Protein AF-A0A392QE48-F1 (afdb_monomer_lite)

Foldseek 3Di:
DVLQVLLVLLQDLPAPSLVVLVVLCVDPPADLLDPSSCCSRLVSNCNNCNHLVPVVNSNVVSNVVSQVVCCVRPNVD

Secondary structure (DSSP, 8-state):
-HHHHHHHHHT--STTTHHHHHHHTTSTT--TT-HHHHIIIIIHHHT-HHHHT-TTSHHHHHHHHHHHHHTTT-TT-

InterPro domains:
  IPR012779 Peptidase M1, alanyl aminopeptidase [PTHR46322] (1-76)
  IPR024601 Peptidase M1, alanyl aminopeptidase, C-terminal [PF17432] (1-77)
  IPR037144 Peptidase M1, alanyl aminopeptidase, C-terminal domain superfamily [G3DSA:1.25.50.10] (1-77)

pLDDT: mean 97.07, std 1.99, range [85.31, 98.62]

Radius of gyration: 11.57 Å; chains: 1; bounding box: 23×28×29 Å

Sequence (77 aa):
VVNKWFYLQAVSDIPGNVENVRKLLNHPAFDLRNPNKVYSVIGGFCGSPVNFHAKDGSGYEFLGNIVLQLDKINPQL

Organism: NCBI:txid97028

Structure (mmCIF, N/CA/C/O backbone):
data_AF-A0A392QE48-F1
#
_entry.id   AF-A0A392QE48-F1
#
loop_
_atom_site.group_PDB
_atom_site.id
_atom_site.type_symbol
_atom_site.label_atom_id
_atom_site.label_alt_id
_atom_site.label_comp_id
_atom_site.label_asym_id
_atom_site.label_entity_id
_atom_site.label_seq_id
_atom_site.pdbx_PDB_ins_code
_atom_site.Cartn_x
_atom_site.Cartn_y
_atom_site.Cartn_z
_atom_site.occupancy
_atom_site.B_iso_or_equiv
_atom_site.auth_seq_id
_atom_site.auth_comp_id
_atom_site.auth_asym_id
_atom_site.auth_atom_id
_atom_site.pdbx_PDB_model_num
ATOM 1 N N . VAL A 1 1 ? -1.470 -16.297 5.266 1.00 91.81 1 VAL A N 1
ATOM 2 C CA . VAL A 1 1 ? -1.321 -16.594 3.817 1.00 91.81 1 VAL A CA 1
ATOM 3 C C . VAL A 1 1 ? -1.805 -15.436 2.950 1.00 91.81 1 VAL A C 1
ATOM 5 O O . VAL A 1 1 ? -0.985 -14.876 2.241 1.00 91.81 1 VAL A O 1
ATOM 8 N N . VAL A 1 2 ? -3.063 -14.991 3.073 1.00 97.00 2 VAL A N 1
ATOM 9 C CA . VAL A 1 2 ? -3.631 -13.902 2.242 1.00 97.00 2 VAL A CA 1
ATOM 10 C C . VAL A 1 2 ? -2.804 -12.604 2.246 1.00 97.00 2 VAL A C 1
ATOM 12 O O . VAL A 1 2 ? -2.624 -12.006 1.197 1.00 97.00 2 VAL A O 1
ATOM 15 N N . ASN A 1 3 ? -2.228 -12.185 3.379 1.00 97.94 3 ASN A N 1
ATOM 16 C CA . ASN A 1 3 ? -1.408 -10.961 3.422 1.00 97.94 3 ASN A CA 1
ATOM 17 C C . ASN A 1 3 ? -0.145 -11.062 2.552 1.00 97.94 3 ASN A C 1
ATOM 19 O O . ASN A 1 3 ? 0.272 -10.070 1.973 1.00 97.94 3 ASN A O 1
ATOM 23 N N . LYS A 1 4 ? 0.442 -12.260 2.412 1.00 97.94 4 LYS A N 1
ATOM 24 C CA . LYS A 1 4 ? 1.579 -12.475 1.504 1.00 97.94 4 LYS A CA 1
ATOM 25 C C . LYS A 1 4 ? 1.149 -12.338 0.042 1.00 97.94 4 LYS A C 1
ATOM 27 O O . LYS A 1 4 ? 1.894 -11.787 -0.754 1.00 97.94 4 LYS A O 1
ATOM 32 N N . TRP A 1 5 ? -0.057 -12.804 -0.290 1.00 98.19 5 TRP A N 1
ATOM 33 C CA . TRP A 1 5 ? -0.640 -12.625 -1.621 1.00 98.19 5 TRP A CA 1
ATOM 34 C C . TRP A 1 5 ? -0.929 -11.148 -1.920 1.00 98.19 5 TRP A C 1
ATOM 36 O O . TRP A 1 5 ? -0.551 -10.664 -2.980 1.00 98.19 5 TRP A O 1
ATOM 46 N N . PHE A 1 6 ? -1.506 -10.413 -0.963 1.00 98.62 6 PHE A N 1
ATOM 47 C CA . PHE A 1 6 ? -1.693 -8.964 -1.081 1.00 98.62 6 PHE A CA 1
ATOM 48 C C . PHE A 1 6 ? -0.374 -8.227 -1.296 1.00 98.62 6 PHE A C 1
ATOM 50 O O . PHE A 1 6 ? -0.274 -7.421 -2.215 1.00 98.62 6 PHE A O 1
ATOM 57 N N . TYR A 1 7 ? 0.637 -8.547 -0.488 1.00 98.56 7 TYR A N 1
ATOM 58 C CA . TYR A 1 7 ? 1.957 -7.942 -0.605 1.00 98.56 7 TYR A CA 1
ATOM 59 C C . TYR A 1 7 ? 2.581 -8.196 -1.974 1.00 98.56 7 TYR A C 1
ATOM 61 O O . TYR A 1 7 ? 2.995 -7.244 -2.622 1.00 98.56 7 TYR A O 1
ATOM 69 N N . LEU A 1 8 ? 2.568 -9.445 -2.455 1.00 98.06 8 LEU A N 1
ATOM 70 C CA . LEU A 1 8 ? 3.104 -9.798 -3.773 1.00 98.06 8 LEU A CA 1
ATOM 71 C C . LEU A 1 8 ? 2.450 -8.993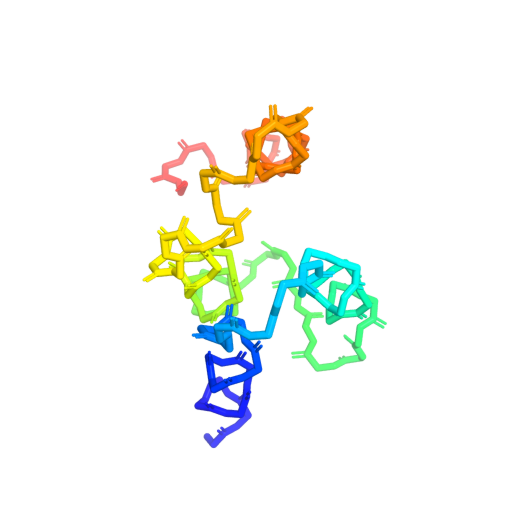 -4.909 1.00 98.06 8 LEU A C 1
ATOM 73 O O . LEU A 1 8 ? 3.135 -8.558 -5.826 1.00 98.06 8 LEU A O 1
ATOM 77 N N . GLN A 1 9 ? 1.136 -8.775 -4.837 1.00 98.25 9 GLN A N 1
ATOM 78 C CA . GLN A 1 9 ? 0.407 -7.965 -5.817 1.00 98.25 9 GLN A CA 1
ATOM 79 C C . GLN A 1 9 ? 0.757 -6.473 -5.700 1.00 98.25 9 GLN A C 1
ATOM 81 O O . GLN A 1 9 ? 0.882 -5.779 -6.709 1.00 98.25 9 GLN A O 1
ATOM 86 N N . ALA A 1 10 ? 0.911 -5.971 -4.474 1.00 98.38 10 ALA A N 1
ATOM 87 C CA . ALA A 1 10 ? 1.174 -4.564 -4.203 1.00 98.38 10 ALA A CA 1
ATOM 88 C C . ALA A 1 10 ? 2.593 -4.123 -4.592 1.00 98.38 10 ALA A C 1
ATOM 90 O O . ALA A 1 10 ? 2.756 -3.016 -5.097 1.00 98.38 10 ALA A O 1
ATOM 91 N N . VAL A 1 11 ? 3.595 -4.995 -4.425 1.00 98.25 11 VAL A N 1
ATOM 92 C CA . VAL A 1 11 ? 5.002 -4.712 -4.777 1.00 98.25 11 VAL A CA 1
ATOM 93 C C . VAL A 1 11 ? 5.338 -4.941 -6.253 1.00 98.25 11 VAL A C 1
ATOM 95 O O . VAL A 1 11 ? 6.498 -4.839 -6.633 1.00 98.25 11 VAL A O 1
ATOM 98 N N . SER A 1 12 ? 4.359 -5.295 -7.089 1.00 97.50 12 SER A N 1
ATOM 99 C CA . SER A 1 12 ? 4.594 -5.528 -8.516 1.00 97.50 12 SER A CA 1
ATOM 100 C C . SER A 1 12 ? 5.161 -4.281 -9.195 1.00 97.50 12 SER A C 1
ATOM 102 O O . SER A 1 12 ? 4.588 -3.199 -9.081 1.00 97.50 12 SER A O 1
ATOM 104 N N . ASP A 1 13 ? 6.235 -4.457 -9.964 1.00 96.38 13 ASP A N 1
ATOM 105 C CA . ASP A 1 13 ? 6.899 -3.390 -10.725 1.00 96.38 13 ASP A CA 1
ATOM 106 C C . ASP A 1 13 ? 6.307 -3.174 -12.125 1.00 96.38 13 ASP A C 1
ATOM 108 O O . ASP A 1 13 ? 6.852 -2.417 -12.928 1.00 96.38 13 ASP A O 1
ATOM 112 N N . ILE A 1 14 ? 5.173 -3.810 -12.436 1.00 97.12 14 ILE A N 1
ATOM 113 C CA . ILE A 1 14 ? 4.433 -3.520 -13.668 1.00 97.12 14 ILE A CA 1
ATOM 114 C C . ILE A 1 14 ? 3.981 -2.050 -13.612 1.00 97.12 14 ILE A C 1
ATOM 116 O O . ILE A 1 14 ? 3.271 -1.688 -12.672 1.00 97.12 14 ILE A O 1
ATOM 120 N N . PRO A 1 15 ? 4.355 -1.193 -14.581 1.00 96.75 15 PRO A N 1
ATOM 121 C CA . PRO A 1 15 ? 3.927 0.202 -14.580 1.00 96.75 15 PRO A CA 1
ATOM 122 C C . PRO A 1 15 ? 2.400 0.333 -14.609 1.00 96.75 15 PRO A C 1
ATOM 124 O O . PRO A 1 15 ? 1.724 -0.339 -15.388 1.00 96.75 15 PRO A O 1
ATOM 127 N N . GLY A 1 16 ? 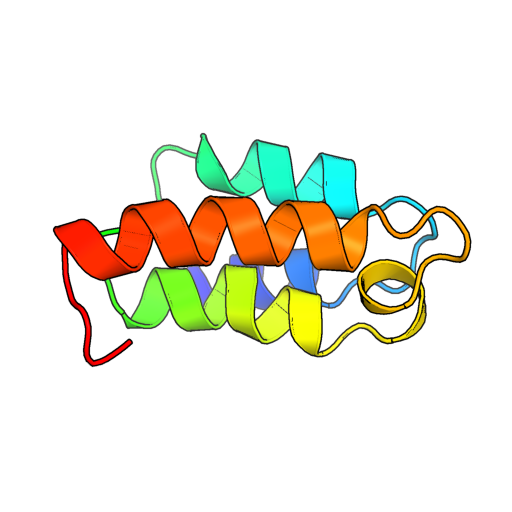1.857 1.211 -13.765 1.00 96.00 16 GLY A N 1
ATOM 128 C CA . GLY A 1 16 ? 0.410 1.407 -13.630 1.00 96.00 16 GLY A CA 1
ATOM 129 C C . GLY A 1 16 ? -0.265 0.446 -12.642 1.00 96.00 16 GLY A C 1
ATOM 130 O O . GLY A 1 16 ? -1.493 0.417 -12.561 1.00 96.00 16 GLY A O 1
ATOM 131 N N . ASN A 1 17 ? 0.501 -0.307 -11.841 1.00 97.81 17 ASN A N 1
ATOM 132 C CA . ASN A 1 17 ? -0.034 -1.240 -10.840 1.00 97.81 17 ASN A CA 1
ATOM 133 C C . ASN A 1 17 ? -0.892 -0.556 -9.758 1.00 97.81 17 ASN A C 1
ATOM 135 O O . ASN A 1 17 ? -1.642 -1.238 -9.063 1.00 97.81 17 ASN A O 1
ATOM 139 N N . VAL A 1 18 ? -0.855 0.778 -9.637 1.00 97.12 18 VAL A N 1
ATOM 140 C CA . VAL A 1 18 ? -1.763 1.539 -8.758 1.00 97.12 18 VAL A CA 1
ATOM 141 C C . VAL A 1 18 ? -3.233 1.164 -8.984 1.00 97.12 18 VAL A C 1
ATOM 143 O O . VAL A 1 18 ? -3.992 1.043 -8.025 1.00 97.12 18 VAL A O 1
ATOM 146 N N . GLU A 1 19 ? -3.630 0.876 -10.225 1.00 96.94 19 GLU A N 1
ATOM 147 C CA . GLU A 1 19 ? -4.998 0.461 -10.548 1.00 96.94 19 GLU A CA 1
ATOM 148 C C . GLU A 1 19 ? -5.332 -0.930 -9.988 1.00 96.94 19 GLU A C 1
ATOM 150 O O . GLU A 1 19 ? -6.422 -1.173 -9.470 1.00 96.94 19 GLU A O 1
ATOM 155 N N . ASN A 1 20 ? -4.375 -1.856 -10.026 1.00 97.44 20 ASN A N 1
ATOM 156 C CA . ASN A 1 20 ? -4.534 -3.163 -9.401 1.00 97.44 20 ASN A CA 1
ATOM 157 C C . ASN A 1 20 ? -4.611 -3.035 -7.872 1.00 97.44 20 ASN A C 1
ATOM 159 O O . ASN A 1 20 ? -5.481 -3.637 -7.248 1.00 97.44 20 ASN A O 1
ATOM 163 N N . VAL A 1 21 ? -3.772 -2.191 -7.265 1.00 97.81 21 VAL A N 1
ATOM 164 C CA . VAL A 1 21 ? -3.810 -1.942 -5.816 1.00 97.81 21 VAL A CA 1
ATOM 165 C C . VAL A 1 21 ? -5.148 -1.338 -5.387 1.00 97.81 21 VAL A C 1
ATOM 167 O O . VAL A 1 21 ? -5.721 -1.791 -4.397 1.00 97.81 21 VAL A O 1
ATOM 170 N N . ARG A 1 22 ? -5.722 -0.410 -6.165 1.00 97.62 22 ARG A N 1
ATOM 171 C CA . ARG A 1 22 ? -7.087 0.102 -5.933 1.00 97.62 22 ARG A CA 1
ATOM 172 C C . ARG A 1 22 ? -8.136 -1.013 -5.945 1.00 97.62 22 ARG A C 1
ATOM 174 O O . ARG A 1 22 ? -9.041 -1.004 -5.113 1.00 97.62 22 ARG A O 1
ATOM 181 N N . LYS A 1 23 ? -8.003 -2.013 -6.821 1.00 98.06 23 LYS A N 1
ATOM 182 C CA . LYS A 1 23 ? -8.895 -3.188 -6.836 1.00 98.06 23 LYS A CA 1
ATOM 183 C C . LYS A 1 23 ? -8.728 -4.062 -5.593 1.00 98.06 23 LYS A C 1
ATOM 185 O O . LYS A 1 23 ? -9.729 -4.558 -5.079 1.00 98.06 23 LYS A O 1
ATOM 190 N N . LEU A 1 24 ? -7.509 -4.208 -5.065 1.00 98.00 24 LEU A N 1
ATOM 191 C CA . LEU A 1 24 ? -7.267 -4.961 -3.826 1.00 98.00 24 LEU A CA 1
ATOM 192 C C . LEU A 1 24 ? -7.997 -4.357 -2.621 1.00 98.00 24 LEU A C 1
ATOM 194 O O . LEU A 1 24 ? -8.408 -5.112 -1.743 1.00 98.00 24 LEU A O 1
ATOM 198 N N . LEU A 1 25 ? -8.217 -3.038 -2.595 1.00 97.44 25 LEU A N 1
ATOM 199 C CA . LEU A 1 25 ? -8.980 -2.381 -1.524 1.00 97.44 25 LEU A CA 1
ATOM 200 C C . LEU A 1 25 ? -10.456 -2.793 -1.492 1.00 97.44 25 LEU A C 1
ATOM 202 O O . LEU A 1 25 ? -11.084 -2.732 -0.441 1.00 97.44 25 LEU A O 1
ATOM 206 N N . ASN A 1 26 ? -10.998 -3.241 -2.626 1.00 97.19 26 ASN A N 1
ATOM 207 C CA . ASN A 1 26 ? -12.367 -3.746 -2.739 1.00 97.19 26 ASN A CA 1
ATOM 208 C C . ASN A 1 26 ? -12.443 -5.275 -2.599 1.00 97.19 26 ASN A C 1
ATOM 210 O O . ASN A 1 26 ? -13.520 -5.862 -2.709 1.00 97.19 26 ASN A O 1
ATOM 214 N N . HIS A 1 27 ? -11.310 -5.950 -2.393 1.00 98.19 27 HIS A N 1
ATOM 215 C CA . HIS A 1 27 ? -11.283 -7.398 -2.258 1.00 98.19 27 HIS A CA 1
ATOM 216 C C . HIS A 1 27 ? -11.933 -7.818 -0.925 1.00 98.19 27 HIS A C 1
ATOM 218 O O . HIS A 1 27 ? -11.580 -7.260 0.111 1.00 98.19 27 HIS A O 1
ATOM 224 N N . PRO A 1 28 ? -12.788 -8.859 -0.880 1.00 98.00 28 PRO A N 1
ATOM 225 C CA . PRO A 1 28 ? -13.521 -9.248 0.337 1.00 98.00 28 PRO A CA 1
ATOM 226 C C . PRO A 1 28 ? -12.624 -9.655 1.517 1.00 98.00 28 PRO A C 1
ATOM 228 O O . PRO A 1 28 ? -13.057 -9.669 2.663 1.00 98.00 28 PRO A O 1
ATOM 231 N N . ALA A 1 29 ? -11.366 -10.010 1.247 1.00 97.62 29 ALA A N 1
ATOM 232 C CA . ALA A 1 29 ? -10.377 -10.341 2.276 1.00 97.62 29 ALA A CA 1
ATOM 233 C C . ALA A 1 29 ? -9.521 -9.145 2.746 1.00 97.62 29 ALA A C 1
ATOM 235 O O . ALA A 1 29 ? -8.592 -9.349 3.542 1.00 97.62 29 ALA A O 1
ATOM 236 N N . PHE A 1 30 ? -9.765 -7.947 2.207 1.00 98.19 30 PHE A N 1
ATOM 237 C CA . PHE A 1 30 ? -9.150 -6.696 2.636 1.00 98.19 30 PHE A CA 1
ATOM 238 C C . PHE A 1 30 ? -10.077 -5.972 3.613 1.00 98.19 30 PHE A C 1
ATOM 240 O O . PHE A 1 30 ? -11.290 -5.950 3.441 1.00 98.19 30 PHE A O 1
ATOM 247 N N . ASP A 1 31 ? -9.483 -5.385 4.644 1.00 97.00 31 ASP A N 1
ATOM 248 C CA . ASP A 1 31 ? -10.185 -4.558 5.616 1.00 97.00 31 ASP A CA 1
ATOM 249 C C . ASP A 1 31 ? -9.241 -3.439 6.053 1.00 97.00 31 ASP A C 1
ATOM 251 O O . ASP A 1 31 ? -8.159 -3.708 6.584 1.00 97.00 31 ASP A O 1
ATOM 255 N N . LEU A 1 32 ? -9.657 -2.191 5.827 1.00 96.12 32 LEU A N 1
ATOM 256 C CA . LEU A 1 32 ? -8.889 -0.996 6.174 1.00 96.12 32 LEU A CA 1
ATOM 257 C C . LEU A 1 32 ? -8.721 -0.834 7.697 1.00 96.12 32 LEU A C 1
ATOM 259 O O . LEU A 1 32 ? -7.805 -0.153 8.145 1.00 96.12 32 LEU A O 1
ATOM 263 N N . ARG A 1 33 ? -9.559 -1.494 8.509 1.00 95.62 33 ARG A N 1
ATOM 264 C CA . ARG A 1 33 ? -9.444 -1.501 9.977 1.00 95.62 33 ARG A CA 1
ATOM 265 C C . ARG A 1 33 ? -8.392 -2.474 10.499 1.00 95.62 33 ARG A C 1
ATOM 267 O O . ARG A 1 33 ? -8.083 -2.439 11.686 1.00 95.62 33 ARG A O 1
ATOM 274 N N . ASN A 1 34 ? -7.856 -3.359 9.656 1.00 96.94 34 ASN A N 1
ATOM 275 C CA . ASN A 1 34 ? -6.856 -4.343 10.058 1.00 96.94 34 ASN A CA 1
ATOM 276 C C . ASN A 1 34 ? -5.442 -3.866 9.673 1.00 96.94 34 ASN A C 1
ATOM 278 O O . ASN A 1 34 ? -5.079 -3.966 8.497 1.00 96.94 34 ASN A O 1
ATOM 282 N N . PRO A 1 35 ? -4.598 -3.450 10.641 1.00 96.50 35 PRO A N 1
ATOM 283 C CA . PRO A 1 35 ? -3.233 -2.975 10.397 1.00 96.50 35 PRO A CA 1
ATOM 284 C C . PRO A 1 35 ? -2.419 -3.875 9.466 1.00 96.50 35 PRO A C 1
ATOM 286 O O . PRO A 1 35 ? -1.785 -3.409 8.526 1.00 96.50 35 PRO A O 1
ATOM 289 N N . ASN A 1 36 ? -2.497 -5.195 9.657 1.00 97.38 36 ASN A N 1
ATOM 290 C CA . ASN A 1 36 ? -1.716 -6.139 8.862 1.00 97.38 36 ASN A CA 1
ATOM 291 C C . ASN A 1 36 ? -2.139 -6.162 7.388 1.00 97.38 36 ASN A C 1
ATOM 293 O O . ASN A 1 36 ? -1.312 -6.430 6.517 1.00 97.38 36 ASN A O 1
ATOM 297 N N . LYS A 1 37 ? -3.423 -5.911 7.101 1.00 97.62 37 LYS A N 1
ATOM 298 C CA . LYS A 1 37 ? -3.937 -5.799 5.730 1.00 97.62 37 LYS A CA 1
ATOM 299 C C . LYS A 1 37 ? -3.459 -4.505 5.093 1.00 97.62 37 LYS A C 1
ATOM 301 O O . LYS A 1 37 ? -2.947 -4.547 3.975 1.00 97.62 37 LYS A O 1
ATOM 306 N N . VAL A 1 38 ? -3.548 -3.402 5.834 1.00 97.88 38 VAL A N 1
ATOM 307 C CA . VAL A 1 38 ? -3.070 -2.088 5.395 1.00 97.88 38 VAL A CA 1
ATOM 308 C C . VAL A 1 38 ? -1.577 -2.131 5.086 1.00 97.88 38 VAL A C 1
ATOM 310 O O . VAL A 1 38 ? -1.191 -1.801 3.970 1.00 97.88 38 VAL A O 1
ATOM 313 N N . TYR A 1 39 ? -0.742 -2.649 5.991 1.00 97.94 39 TYR A N 1
ATOM 314 C CA . TYR A 1 39 ? 0.693 -2.798 5.734 1.00 97.94 39 TYR A CA 1
ATOM 315 C C . TYR A 1 39 ? 0.980 -3.697 4.531 1.00 97.94 39 TYR A C 1
ATOM 317 O O . TYR A 1 39 ? 1.843 -3.375 3.718 1.00 97.94 39 TYR A O 1
ATOM 325 N N . SER A 1 40 ? 0.237 -4.799 4.371 1.00 98.25 40 SER A N 1
ATOM 326 C CA . SER A 1 40 ? 0.457 -5.699 3.237 1.00 98.25 40 SER A CA 1
ATOM 327 C C . SER A 1 40 ? 0.122 -5.076 1.881 1.00 98.25 40 SER A C 1
ATOM 329 O O . SER A 1 40 ? 0.808 -5.381 0.916 1.00 98.25 40 SER A O 1
ATOM 331 N N . VAL A 1 41 ? -0.891 -4.207 1.794 1.00 98.31 41 VAL A N 1
ATOM 332 C CA . VAL A 1 41 ? -1.315 -3.595 0.522 1.00 98.31 41 VAL A CA 1
ATOM 333 C C . VAL A 1 41 ? -0.691 -2.214 0.336 1.00 98.31 41 VAL A C 1
ATOM 335 O O . VAL A 1 41 ? 0.025 -1.988 -0.629 1.00 98.31 41 VAL A O 1
ATOM 338 N N . ILE A 1 42 ? -0.932 -1.291 1.265 1.00 98.12 42 ILE A N 1
ATOM 339 C CA . ILE A 1 42 ? -0.488 0.104 1.166 1.00 98.12 42 ILE A CA 1
ATOM 340 C C . ILE A 1 42 ? 1.017 0.199 1.398 1.00 98.12 42 ILE A C 1
ATOM 342 O O . ILE A 1 42 ? 1.729 0.771 0.580 1.00 98.12 42 ILE A O 1
ATOM 346 N N . GLY A 1 43 ? 1.516 -0.432 2.466 1.00 97.25 43 GLY A N 1
ATOM 347 C CA . GLY A 1 43 ? 2.954 -0.482 2.743 1.00 97.25 43 GLY A CA 1
ATOM 348 C C . GLY A 1 43 ? 3.733 -1.190 1.631 1.00 97.25 43 GLY A C 1
ATOM 349 O O . GLY A 1 43 ? 4.781 -0.708 1.212 1.00 97.25 43 GLY A O 1
ATOM 350 N N . GLY A 1 44 ? 3.183 -2.287 1.097 1.00 97.75 44 GLY A N 1
ATOM 351 C CA . GLY A 1 44 ? 3.727 -2.964 -0.083 1.00 97.75 44 GLY A CA 1
ATOM 352 C C . GLY A 1 44 ? 3.783 -2.055 -1.314 1.00 97.75 44 GLY A C 1
ATOM 353 O O . GLY A 1 44 ? 4.828 -1.954 -1.946 1.00 97.75 44 GLY A O 1
ATOM 354 N N . PHE A 1 45 ? 2.700 -1.336 -1.617 1.00 98.56 45 PHE A N 1
ATOM 355 C CA . PHE A 1 45 ? 2.648 -0.418 -2.757 1.00 98.56 45 PHE A CA 1
ATOM 356 C C . PHE A 1 45 ? 3.679 0.710 -2.655 1.00 98.56 45 PHE A C 1
ATOM 358 O O . PHE A 1 45 ? 4.393 0.965 -3.621 1.00 98.56 45 PHE A O 1
ATOM 365 N N . CYS A 1 46 ? 3.823 1.327 -1.477 1.00 97.81 46 CYS A N 1
ATOM 366 C CA . CYS A 1 46 ? 4.866 2.329 -1.229 1.00 97.81 46 CYS A CA 1
ATOM 367 C C . CYS A 1 46 ? 6.285 1.763 -1.418 1.00 97.81 46 CYS A C 1
ATOM 369 O O . CYS A 1 46 ? 7.219 2.514 -1.687 1.00 97.81 46 CYS A O 1
ATOM 371 N N . GLY A 1 47 ? 6.446 0.443 -1.285 1.00 97.19 47 GLY A N 1
ATOM 372 C CA . GLY A 1 47 ? 7.688 -0.275 -1.542 1.00 97.19 47 GLY A CA 1
ATOM 373 C C . GLY A 1 47 ? 7.970 -0.596 -3.014 1.00 97.19 47 GLY A C 1
ATOM 374 O O . GLY A 1 47 ? 9.071 -1.062 -3.280 1.00 97.19 47 GLY A O 1
ATOM 375 N N . SER A 1 48 ? 7.041 -0.361 -3.956 1.00 97.81 48 SER A N 1
ATOM 376 C CA . SER A 1 48 ? 7.299 -0.447 -5.407 1.00 97.81 48 SER A CA 1
ATOM 377 C C . SER A 1 48 ? 7.659 0.943 -5.947 1.00 97.81 48 SER A C 1
ATOM 379 O O . SER A 1 48 ? 6.762 1.762 -6.176 1.00 97.81 48 SER A O 1
ATOM 381 N N . PRO A 1 49 ? 8.947 1.254 -6.194 1.00 97.62 49 PRO A N 1
ATOM 382 C CA . PRO A 1 49 ? 9.356 2.603 -6.583 1.00 97.62 49 PRO A CA 1
ATOM 383 C C . PRO A 1 49 ? 8.789 3.016 -7.943 1.00 97.62 49 PRO A C 1
ATOM 385 O O . PRO A 1 49 ? 8.438 4.177 -8.131 1.00 97.62 49 PRO A O 1
ATOM 388 N N . VAL A 1 50 ? 8.655 2.065 -8.875 1.00 97.75 50 VAL A N 1
ATOM 389 C CA . VAL A 1 50 ? 8.136 2.302 -10.234 1.00 97.75 50 VAL A CA 1
ATOM 390 C C . VAL A 1 50 ? 6.713 2.859 -10.196 1.00 97.75 50 VAL A C 1
ATOM 392 O O . VAL A 1 50 ? 6.363 3.718 -11.005 1.00 97.75 50 VAL A O 1
ATOM 395 N N . ASN A 1 51 ? 5.901 2.385 -9.251 1.00 98.31 51 ASN A N 1
ATOM 396 C CA . ASN A 1 51 ? 4.492 2.744 -9.157 1.00 98.31 51 ASN A CA 1
ATOM 397 C C . ASN A 1 51 ? 4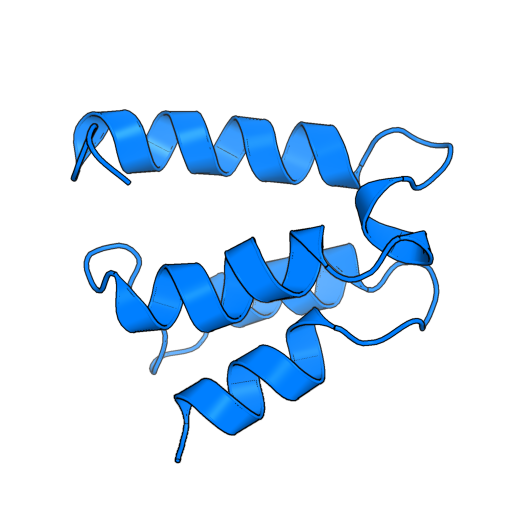.218 3.825 -8.112 1.00 98.31 51 ASN A C 1
ATOM 399 O O . ASN A 1 51 ? 3.394 4.705 -8.353 1.00 98.31 51 ASN A O 1
ATOM 403 N N . PHE A 1 52 ? 4.915 3.804 -6.974 1.00 98.56 52 PHE A N 1
ATOM 404 C CA . PHE A 1 52 ? 4.757 4.844 -5.963 1.00 98.56 52 PHE A CA 1
ATOM 405 C C . PHE A 1 52 ? 5.271 6.201 -6.464 1.00 98.56 52 PHE A C 1
ATOM 407 O O . PHE A 1 52 ? 4.616 7.222 -6.263 1.00 98.56 52 PHE A O 1
ATOM 414 N N . HIS A 1 53 ? 6.390 6.203 -7.196 1.00 98.25 53 HIS A N 1
ATOM 415 C CA . HIS A 1 53 ? 6.982 7.395 -7.810 1.00 98.25 53 HIS A CA 1
ATOM 416 C C . HIS A 1 53 ? 6.629 7.538 -9.296 1.00 98.25 53 HIS A C 1
ATOM 418 O O . HIS A 1 53 ? 7.419 8.073 -10.079 1.00 98.25 53 HIS A O 1
ATOM 424 N N . ALA A 1 54 ? 5.453 7.050 -9.706 1.00 97.94 54 ALA A N 1
ATOM 425 C CA . ALA A 1 54 ? 4.966 7.250 -11.064 1.00 97.94 54 ALA A CA 1
ATOM 426 C C . ALA A 1 54 ? 4.995 8.746 -11.434 1.00 97.94 54 ALA A C 1
ATOM 428 O O . ALA A 1 54 ? 4.634 9.611 -10.633 1.00 97.94 54 ALA A O 1
ATOM 429 N N . LYS A 1 55 ? 5.442 9.060 -12.658 1.00 97.31 55 LYS A N 1
ATOM 430 C CA . LYS A 1 55 ? 5.676 10.447 -13.115 1.00 97.31 55 LYS A CA 1
ATOM 431 C C . LYS A 1 55 ? 4.425 11.326 -13.098 1.00 97.31 55 LYS A C 1
ATOM 433 O O . LYS A 1 55 ? 4.546 12.544 -13.052 1.00 97.31 55 LYS A O 1
ATOM 438 N N . ASP A 1 56 ? 3.251 10.712 -13.174 1.00 96.69 56 ASP A N 1
ATOM 439 C CA . ASP A 1 56 ? 1.954 11.385 -13.118 1.00 96.69 56 ASP A CA 1
ATOM 440 C C . ASP A 1 56 ? 1.513 11.735 -11.685 1.00 96.69 56 ASP A C 1
ATOM 442 O O . ASP A 1 56 ? 0.504 12.407 -11.504 1.00 96.69 56 ASP A O 1
ATOM 446 N N . GLY A 1 57 ? 2.259 11.298 -10.664 1.00 97.50 57 GLY A N 1
ATOM 447 C CA . GLY A 1 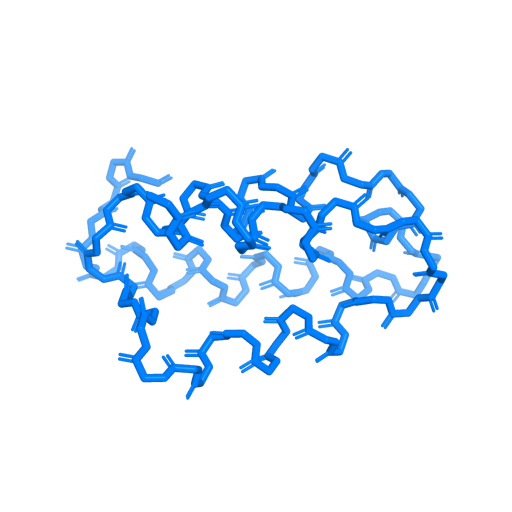57 ? 1.945 11.528 -9.256 1.00 97.50 57 GLY A CA 1
ATOM 448 C C . GLY A 1 57 ? 0.837 10.632 -8.694 1.00 97.50 57 GLY A C 1
ATOM 449 O O . GLY A 1 57 ? 0.476 10.778 -7.524 1.00 97.50 57 GLY A O 1
ATOM 450 N N . SER A 1 58 ? 0.329 9.677 -9.478 1.00 97.12 58 SER A N 1
ATOM 451 C CA . SER A 1 58 ? -0.806 8.823 -9.102 1.00 97.12 58 SER A CA 1
ATOM 452 C C . SER A 1 58 ? -0.562 8.003 -7.829 1.00 97.12 58 SER A C 1
ATOM 454 O O . SER A 1 58 ? -1.496 7.767 -7.058 1.00 97.12 58 SER A O 1
ATOM 456 N N . GLY A 1 59 ? 0.687 7.601 -7.567 1.00 97.94 59 GLY A N 1
ATOM 457 C CA . GLY A 1 59 ? 1.070 6.892 -6.345 1.00 97.94 59 GLY A CA 1
ATOM 458 C C . GLY A 1 59 ? 0.946 7.748 -5.080 1.00 97.94 59 GLY A C 1
ATOM 459 O O . GLY A 1 59 ? 0.453 7.271 -4.054 1.00 97.94 59 GLY A O 1
ATOM 460 N N . TYR A 1 60 ? 1.306 9.029 -5.160 1.00 98.44 60 TYR A N 1
ATOM 461 C CA . TYR A 1 60 ? 1.172 9.969 -4.045 1.00 98.44 60 TYR A CA 1
ATOM 462 C C . TYR A 1 60 ? -0.282 10.353 -3.792 1.00 98.44 60 TYR A C 1
ATOM 464 O O . TYR A 1 60 ? -0.721 10.363 -2.644 1.00 98.44 60 TYR A O 1
ATOM 472 N N . GLU A 1 61 ? -1.045 10.623 -4.854 1.00 98.38 61 GLU A N 1
ATOM 473 C CA . GLU A 1 61 ? -2.481 10.891 -4.748 1.00 98.38 61 GLU A CA 1
ATOM 474 C C . GLU A 1 61 ? -3.215 9.696 -4.121 1.00 98.38 61 GLU A C 1
ATOM 476 O O . GLU A 1 61 ? -4.064 9.859 -3.241 1.00 98.38 61 GLU A O 1
ATOM 481 N N . PHE A 1 62 ? -2.868 8.476 -4.541 1.00 97.88 62 PHE A N 1
ATOM 482 C CA . PHE A 1 62 ? -3.392 7.256 -3.939 1.00 97.88 62 PHE A CA 1
ATOM 483 C C . PHE A 1 62 ? -3.107 7.202 -2.434 1.00 97.88 62 PHE A C 1
ATOM 485 O O . PHE A 1 62 ? -4.045 7.051 -1.651 1.00 97.88 62 PHE A O 1
ATOM 492 N N . LEU A 1 63 ? -1.847 7.375 -2.020 1.00 98.06 63 LEU A N 1
ATOM 493 C CA . LEU A 1 63 ? -1.479 7.335 -0.604 1.00 98.06 63 LEU A CA 1
ATOM 494 C C . LEU A 1 63 ? -2.189 8.431 0.202 1.00 98.06 63 LEU A C 1
ATOM 496 O O . LEU A 1 63 ? -2.733 8.138 1.263 1.00 98.06 63 LEU A O 1
ATOM 500 N N . GLY A 1 64 ? -2.248 9.664 -0.311 1.00 98.06 64 GLY A N 1
ATOM 501 C CA . GLY A 1 64 ? -2.926 10.778 0.358 1.00 98.06 64 GLY A CA 1
ATOM 502 C C . GLY A 1 64 ? -4.399 10.480 0.650 1.00 98.06 64 GLY A C 1
ATOM 503 O O . GLY A 1 64 ? -4.868 10.681 1.769 1.00 98.06 64 GLY A O 1
ATOM 504 N N . ASN A 1 65 ? -5.114 9.899 -0.317 1.00 97.56 65 ASN A N 1
ATOM 505 C CA . ASN A 1 65 ? -6.507 9.482 -0.132 1.00 97.56 65 ASN A CA 1
ATOM 506 C C . ASN A 1 65 ? -6.676 8.386 0.932 1.00 97.56 65 ASN A C 1
ATOM 508 O O . ASN A 1 65 ? -7.713 8.326 1.596 1.00 97.56 65 ASN A O 1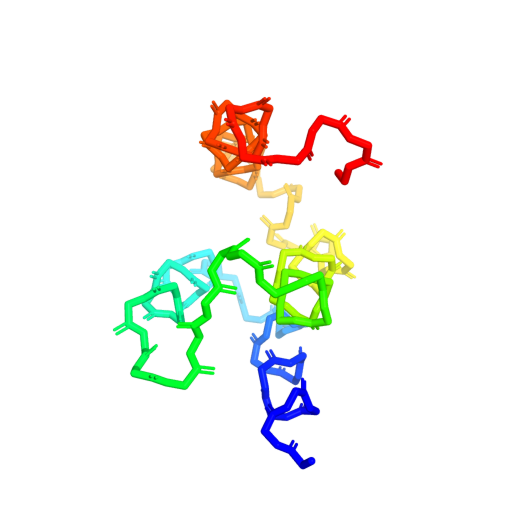
ATOM 512 N N . ILE A 1 66 ? -5.689 7.503 1.085 1.00 97.06 66 ILE A N 1
ATOM 513 C CA . ILE A 1 66 ? -5.709 6.441 2.096 1.00 97.06 66 ILE A CA 1
ATOM 514 C C . ILE A 1 66 ? -5.392 6.997 3.482 1.00 97.06 66 ILE A C 1
ATOM 516 O O . ILE A 1 66 ? -6.101 6.665 4.428 1.00 97.06 66 ILE A O 1
ATOM 520 N N . VAL A 1 67 ? -4.409 7.892 3.601 1.00 96.81 67 VAL A N 1
ATOM 521 C CA . VAL A 1 67 ? -4.076 8.566 4.867 1.00 96.81 67 VAL A CA 1
ATOM 522 C C . VAL A 1 67 ? -5.289 9.320 5.412 1.00 96.81 67 VAL A C 1
ATOM 524 O O . VAL A 1 67 ? -5.632 9.151 6.575 1.00 96.81 67 VAL A O 1
ATOM 527 N N . LEU A 1 68 ? -6.025 10.053 4.567 1.00 97.19 68 LEU A N 1
ATOM 528 C CA . LEU A 1 68 ? -7.255 10.750 4.979 1.00 97.19 68 LEU A CA 1
ATOM 529 C C . LEU A 1 68 ? -8.357 9.815 5.508 1.00 97.19 68 LEU A C 1
ATOM 531 O O . LEU A 1 68 ? -9.224 10.242 6.274 1.00 97.19 68 LEU A O 1
ATOM 535 N N . GLN A 1 69 ? -8.373 8.555 5.069 1.00 96.25 69 GLN A N 1
ATOM 536 C CA . GLN A 1 69 ? -9.307 7.550 5.576 1.00 96.25 69 GLN A CA 1
ATOM 537 C C . GLN A 1 69 ? -8.794 6.912 6.868 1.00 96.25 69 GLN A C 1
ATOM 539 O O . GLN A 1 69 ? -9.571 6.749 7.809 1.00 96.25 69 GLN A O 1
ATOM 544 N N . LEU A 1 70 ? -7.504 6.572 6.921 1.00 95.88 70 LEU A N 1
ATOM 545 C CA . LEU A 1 70 ? -6.863 5.973 8.090 1.00 95.88 70 LEU A CA 1
ATOM 546 C C . LEU A 1 70 ? -6.857 6.917 9.285 1.00 95.88 70 LEU A C 1
ATOM 548 O O . LE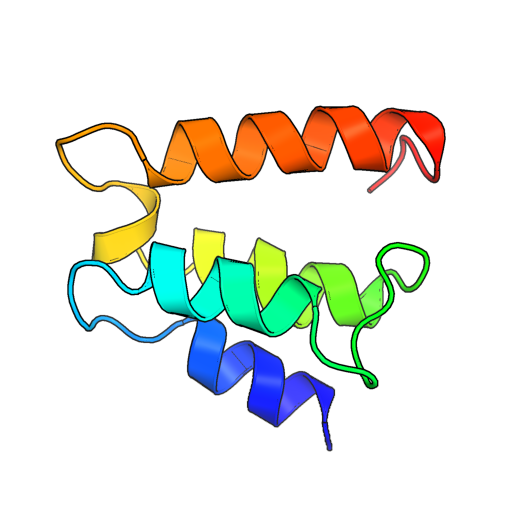U A 1 70 ? -7.172 6.467 10.377 1.00 95.88 70 LEU A O 1
ATOM 552 N N . ASP A 1 71 ? -6.640 8.213 9.079 1.00 97.00 71 ASP A N 1
ATOM 553 C CA . ASP A 1 71 ? -6.682 9.224 10.140 1.00 97.00 71 ASP A CA 1
ATOM 554 C C . ASP A 1 71 ? -8.014 9.200 10.917 1.00 97.00 71 ASP A C 1
ATOM 556 O O . ASP A 1 71 ? -8.056 9.367 12.130 1.00 97.00 71 ASP A O 1
ATOM 560 N N . LYS A 1 72 ? -9.125 8.862 10.251 1.00 96.19 72 LYS A N 1
ATOM 561 C CA . LYS A 1 72 ? -10.446 8.744 10.898 1.00 96.19 72 LYS A CA 1
ATOM 562 C C . LYS A 1 72 ? -10.657 7.428 11.653 1.00 96.19 72 LYS A C 1
ATOM 564 O O . LYS A 1 72 ? -11.598 7.326 12.436 1.00 96.19 72 LYS A O 1
ATOM 569 N N . ILE A 1 73 ? -9.858 6.401 11.367 1.00 95.12 73 ILE A N 1
ATOM 570 C CA . ILE A 1 73 ? -10.044 5.024 11.852 1.00 95.12 73 ILE A CA 1
ATOM 571 C C . ILE A 1 73 ? -8.988 4.676 12.903 1.00 95.12 73 ILE A C 1
ATOM 573 O O . ILE A 1 73 ? -9.316 4.153 13.966 1.00 95.12 73 ILE A O 1
ATOM 577 N N . ASN A 1 74 ? -7.723 4.932 12.584 1.00 92.81 74 ASN A N 1
ATOM 578 C CA . ASN A 1 74 ? -6.556 4.689 13.412 1.00 92.81 74 ASN A CA 1
ATOM 579 C C . ASN A 1 74 ? -5.430 5.679 13.032 1.00 92.81 74 ASN A C 1
ATOM 581 O O . ASN A 1 74 ? -4.608 5.346 12.180 1.00 92.81 74 ASN A O 1
ATOM 585 N N . PRO A 1 75 ? -5.356 6.859 13.678 1.00 92.81 75 PRO A N 1
ATOM 586 C CA . PRO A 1 75 ? -4.357 7.893 13.375 1.00 92.81 75 PRO A CA 1
ATOM 587 C C . PRO A 1 75 ? -2.893 7.496 13.619 1.00 92.81 75 PRO A C 1
ATOM 589 O O . PRO A 1 75 ? -1.986 8.219 13.224 1.00 92.81 75 PRO A O 1
ATOM 592 N N . GLN A 1 76 ? -2.635 6.396 14.337 1.00 90.19 76 GLN A N 1
ATOM 593 C CA . GLN A 1 76 ? -1.265 5.921 14.582 1.00 90.19 76 GLN A CA 1
ATOM 594 C C . GLN A 1 76 ? -0.687 5.146 13.394 1.00 90.19 76 GLN A C 1
ATOM 596 O O . GLN A 1 76 ? 0.503 4.829 13.399 1.00 90.19 76 GLN A O 1
ATOM 601 N N . LEU A 1 77 ? -1.542 4.773 12.441 1.00 85.31 77 LEU A N 1
ATOM 602 C CA . LEU A 1 77 ? -1.197 3.953 11.291 1.00 85.31 77 LEU A CA 1
ATOM 603 C C . LEU A 1 77 ? -0.884 4.813 10.068 1.00 85.31 77 LEU A C 1
ATOM 605 O O . LEU A 1 77 ? 0.105 4.469 9.385 1.00 85.31 77 LEU A O 1
#